Protein AF-A0A6B3FS71-F1 (afdb_monomer_lite)

Secondary structure (DSSP, 8-state):
-TGGGSPTT-HHHH---TT-HHHHHHHHHHHHH-HHHHHHHHHHHHHHHHHH--HHHHHHHHHHHHHHHHHHT----------

Foldseek 3Di:
DQVVLADPPCCVLRDDDPPDVVRVVVSVVVLVVDPVNVVVRVVRSVVSCVVPPDPVVVVVVVVVVVVVVVVVVPPPPPPPPDD

pLDDT: mean 88.31, std 11.68, range [50.41, 98.0]

Structure (mmCIF, N/CA/C/O backbone):
data_AF-A0A6B3FS71-F1
#
_entry.id   AF-A0A6B3FS71-F1
#
loop_
_atom_site.group_PDB
_atom_site.id
_atom_site.type_symbol
_atom_site.label_atom_id
_atom_site.label_alt_id
_atom_site.label_comp_id
_atom_site.label_asym_id
_atom_site.label_entity_id
_atom_site.label_seq_id
_atom_site.pdbx_PDB_ins_code
_atom_site.Cartn_x
_atom_site.Cartn_y
_atom_site.Cartn_z
_atom_site.occupancy
_atom_site.B_iso_or_equiv
_atom_site.auth_seq_id
_atom_site.auth_comp_id
_atom_site.auth_asym_id
_atom_site.auth_atom_id
_atom_site.pdbx_PDB_model_num
ATOM 1 N N . GLY A 1 1 ? 1.023 -7.194 5.574 1.00 83.50 1 GLY A N 1
ATOM 2 C CA . GLY A 1 1 ? 2.130 -6.689 4.741 1.00 83.50 1 GLY A CA 1
ATOM 3 C C . GLY A 1 1 ? 1.609 -5.741 3.672 1.00 83.50 1 GLY A C 1
ATOM 4 O O . GLY A 1 1 ? 0.512 -5.215 3.817 1.00 83.50 1 GLY A O 1
ATOM 5 N N . ALA A 1 2 ? 2.399 -5.468 2.628 1.00 87.19 2 ALA A N 1
ATOM 6 C CA . ALA A 1 2 ? 2.004 -4.543 1.559 1.00 87.19 2 ALA A CA 1
ATOM 7 C C . ALA A 1 2 ? 0.800 -5.055 0.748 1.00 87.19 2 ALA A C 1
ATOM 9 O O . ALA A 1 2 ? -0.082 -4.273 0.409 1.00 87.19 2 ALA A O 1
ATOM 10 N N . ARG A 1 3 ? 0.730 -6.369 0.496 1.00 90.75 3 ARG A N 1
ATOM 11 C CA . ARG A 1 3 ? -0.337 -7.009 -0.288 1.00 90.75 3 ARG A CA 1
ATOM 12 C C . ARG A 1 3 ? -1.723 -6.812 0.328 1.00 90.75 3 ARG A C 1
ATOM 14 O O . ARG A 1 3 ? -2.680 -6.541 -0.381 1.00 90.75 3 ARG A O 1
ATOM 21 N N . GLU A 1 4 ? -1.822 -6.928 1.644 1.00 90.25 4 GLU A N 1
ATOM 22 C CA . GLU A 1 4 ? -3.075 -6.848 2.400 1.00 90.25 4 GLU A CA 1
ATOM 23 C C . GLU A 1 4 ? -3.640 -5.423 2.458 1.00 90.25 4 GLU A C 1
ATOM 25 O O . GLU A 1 4 ? -4.821 -5.240 2.739 1.00 90.25 4 GLU A O 1
ATOM 30 N N . SER A 1 5 ? -2.809 -4.422 2.164 1.00 89.00 5 SER A N 1
ATOM 31 C CA . SER A 1 5 ? -3.212 -3.016 2.069 1.00 89.00 5 SER A CA 1
ATOM 32 C C . SER A 1 5 ? -3.680 -2.616 0.665 1.00 89.00 5 SER A C 1
ATOM 34 O O . SER A 1 5 ? -4.125 -1.481 0.475 1.00 89.00 5 SER A O 1
ATOM 36 N N . LEU A 1 6 ? -3.544 -3.498 -0.334 1.00 91.69 6 LEU A N 1
ATOM 37 C CA . LEU A 1 6 ? -3.901 -3.194 -1.717 1.00 91.69 6 LEU A CA 1
ATOM 38 C C . LEU A 1 6 ? -5.381 -3.485 -2.004 1.00 91.69 6 LEU A C 1
ATOM 40 O O . LEU A 1 6 ? -5.940 -4.465 -1.506 1.00 91.69 6 LEU A O 1
ATOM 44 N N . PRO A 1 7 ? -6.022 -2.692 -2.885 1.00 90.19 7 PRO A N 1
ATOM 45 C CA . PRO A 1 7 ? -7.301 -3.089 -3.444 1.00 90.19 7 PRO A CA 1
ATOM 46 C C . PRO A 1 7 ? -7.133 -4.380 -4.268 1.00 90.19 7 PRO A C 1
ATOM 48 O O . PRO A 1 7 ? -6.153 -4.490 -5.008 1.00 90.19 7 PRO A O 1
ATOM 51 N N . PRO A 1 8 ? -8.110 -5.305 -4.248 1.00 88.19 8 PRO A N 1
ATOM 52 C CA . PRO A 1 8 ? -8.033 -6.548 -5.016 1.00 88.19 8 PRO A CA 1
ATOM 53 C C . PRO A 1 8 ? -7.716 -6.323 -6.503 1.00 88.19 8 PRO A C 1
ATOM 55 O O . PRO A 1 8 ? -8.304 -5.434 -7.140 1.00 88.19 8 PRO A O 1
ATOM 58 N N . GLY A 1 9 ? -6.806 -7.135 -7.050 1.00 87.69 9 GLY A N 1
ATOM 59 C CA . GLY A 1 9 ? -6.427 -7.122 -8.465 1.00 87.69 9 GLY A CA 1
ATOM 60 C C . GLY A 1 9 ? -5.477 -5.987 -8.853 1.00 87.69 9 GLY A C 1
ATOM 61 O O . GLY A 1 9 ? -5.559 -5.499 -9.976 1.00 87.69 9 GLY A O 1
ATOM 62 N N . HIS A 1 10 ? -4.642 -5.515 -7.923 1.00 87.62 10 HIS A N 1
ATOM 63 C CA . HIS A 1 10 ? -3.579 -4.529 -8.198 1.00 87.62 10 HIS A CA 1
ATOM 64 C C . HIS A 1 10 ? -2.185 -5.065 -7.907 1.00 87.62 10 HIS A C 1
ATOM 66 O O . HIS A 1 10 ? -1.210 -4.340 -8.089 1.00 87.62 10 HIS A O 1
ATOM 72 N N . GLU A 1 11 ? -2.073 -6.305 -7.442 1.00 89.94 11 GLU A N 1
ATOM 73 C CA . GLU A 1 11 ? -0.797 -6.913 -7.090 1.00 89.94 11 GLU A CA 1
ATOM 74 C C . GLU A 1 11 ? 0.213 -6.813 -8.237 1.00 89.94 11 GLU A C 1
ATOM 76 O O . GLU A 1 11 ? 1.335 -6.376 -8.008 1.00 89.94 11 GLU A O 1
ATOM 81 N N . ASP A 1 12 ? -0.225 -7.065 -9.470 1.00 86.56 12 ASP A N 1
ATOM 82 C CA . ASP A 1 12 ? 0.632 -7.045 -10.662 1.00 86.56 12 ASP A CA 1
ATOM 83 C C . ASP A 1 12 ? 1.173 -5.647 -11.013 1.00 86.56 12 ASP A C 1
ATOM 85 O O . ASP A 1 12 ? 2.177 -5.519 -11.708 1.00 86.56 12 ASP A O 1
ATOM 89 N N . HIS A 1 13 ? 0.522 -4.585 -10.529 1.00 86.00 13 HIS A N 1
ATOM 90 C CA . HIS A 1 13 ? 0.911 -3.195 -10.789 1.00 86.00 13 HIS A CA 1
ATOM 91 C C . HIS A 1 13 ? 1.549 -2.505 -9.581 1.00 86.00 13 HIS A C 1
ATOM 93 O O . HIS A 1 13 ? 2.038 -1.382 -9.701 1.00 86.00 13 HIS A O 1
ATOM 99 N N . CYS A 1 14 ? 1.479 -3.113 -8.396 1.00 90.12 14 CYS A N 1
ATOM 100 C CA . CYS A 1 14 ? 1.830 -2.456 -7.136 1.00 90.12 14 CYS A CA 1
ATOM 101 C C . CYS A 1 14 ? 2.735 -3.297 -6.230 1.00 90.12 14 CYS A C 1
ATOM 103 O O . CYS A 1 14 ? 3.130 -2.809 -5.171 1.00 90.12 14 CYS A O 1
ATOM 105 N N . LEU A 1 15 ? 3.068 -4.531 -6.615 1.00 94.81 15 LEU A N 1
ATOM 106 C CA . LEU A 1 15 ? 4.034 -5.368 -5.914 1.00 94.81 15 LEU A CA 1
ATOM 107 C C . LEU A 1 15 ? 5.223 -5.681 -6.814 1.00 94.81 15 LEU A C 1
ATOM 109 O O . LEU A 1 15 ? 5.086 -5.957 -8.001 1.00 94.81 15 LEU A O 1
ATOM 113 N N . VAL A 1 16 ? 6.397 -5.677 -6.197 1.00 96.44 16 VAL A N 1
ATOM 114 C CA . VAL A 1 16 ? 7.653 -6.128 -6.790 1.00 96.44 16 VAL A CA 1
ATOM 115 C C . VAL A 1 16 ? 8.298 -7.139 -5.844 1.00 96.44 16 VAL A C 1
ATOM 117 O O . VAL A 1 16 ? 7.979 -7.129 -4.646 1.00 96.44 16 VAL A O 1
ATOM 120 N N . PRO A 1 17 ? 9.182 -8.020 -6.340 1.00 95.31 17 PRO A N 1
ATOM 121 C CA . PRO A 1 17 ? 9.980 -8.868 -5.470 1.00 95.31 17 PRO A CA 1
ATOM 122 C C . PRO A 1 17 ? 10.751 -8.030 -4.436 1.00 95.31 17 PRO A C 1
ATOM 124 O O . PRO A 1 17 ? 11.202 -6.922 -4.748 1.00 95.31 17 PRO A O 1
ATOM 127 N N . PRO A 1 18 ? 10.896 -8.522 -3.194 1.00 95.44 18 PRO A N 1
ATOM 128 C CA . PRO A 1 18 ? 11.719 -7.846 -2.202 1.00 95.44 18 PRO A CA 1
ATOM 129 C C . PRO A 1 18 ? 13.176 -7.795 -2.670 1.00 95.44 18 PRO A C 1
ATOM 131 O O . PRO A 1 18 ? 13.648 -8.711 -3.336 1.00 95.44 18 PRO A O 1
ATOM 134 N N . GLU A 1 19 ? 13.876 -6.722 -2.299 1.00 96.12 19 GLU A N 1
ATOM 135 C CA . GLU A 1 19 ? 15.307 -6.524 -2.588 1.00 96.12 19 GLU A CA 1
ATOM 136 C C . GLU A 1 19 ? 15.672 -6.501 -4.086 1.00 96.12 19 GLU A C 1
ATOM 138 O O . GLU A 1 19 ? 16.843 -6.614 -4.440 1.00 96.12 19 GLU A O 1
ATOM 143 N N . ASP A 1 20 ? 14.692 -6.268 -4.966 1.00 98.00 20 ASP A N 1
ATOM 144 C CA . ASP A 1 20 ? 14.905 -6.102 -6.405 1.00 98.00 20 ASP A CA 1
ATOM 145 C C . ASP A 1 20 ? 14.695 -4.634 -6.842 1.00 98.00 20 ASP A C 1
ATOM 147 O O . ASP A 1 20 ? 13.582 -4.221 -7.198 1.00 98.00 20 ASP A O 1
ATOM 151 N N . PRO A 1 21 ? 15.754 -3.799 -6.820 1.00 97.56 21 PRO A N 1
ATOM 152 C CA . PRO A 1 21 ? 15.654 -2.402 -7.233 1.00 97.56 21 PRO A CA 1
ATOM 153 C C . PRO A 1 21 ? 15.396 -2.239 -8.737 1.00 97.56 21 PRO A C 1
ATOM 155 O O . PRO A 1 21 ? 14.828 -1.223 -9.144 1.00 97.56 21 PRO A O 1
ATOM 158 N N . ALA A 1 22 ? 15.783 -3.212 -9.569 1.00 97.88 22 ALA A N 1
ATOM 159 C CA . ALA A 1 22 ? 15.559 -3.153 -11.010 1.00 97.88 22 ALA A CA 1
ATOM 160 C C . ALA A 1 22 ? 14.076 -3.370 -11.340 1.00 97.88 22 ALA A C 1
ATOM 162 O O . ALA A 1 22 ? 13.503 -2.602 -12.118 1.00 97.88 22 ALA A O 1
ATOM 163 N N . ALA A 1 23 ? 13.431 -4.344 -10.689 1.00 96.69 23 ALA A N 1
ATOM 164 C CA . ALA A 1 23 ? 11.988 -4.550 -10.793 1.00 96.69 23 ALA A CA 1
ATOM 165 C C . ALA A 1 23 ? 11.201 -3.327 -10.300 1.00 96.69 23 ALA A C 1
ATOM 167 O O . ALA A 1 23 ? 10.243 -2.909 -10.953 1.00 96.69 23 ALA A O 1
ATOM 168 N N . LEU A 1 24 ? 11.634 -2.701 -9.197 1.00 96.94 24 LEU A N 1
ATOM 169 C CA . LEU A 1 24 ? 11.024 -1.462 -8.707 1.00 96.94 24 LEU A CA 1
ATOM 170 C C . LEU A 1 24 ? 11.135 -0.322 -9.726 1.00 96.94 24 LEU A C 1
ATOM 172 O O . LEU A 1 24 ? 10.136 0.340 -10.011 1.00 96.94 24 LEU A O 1
ATOM 176 N N . ALA A 1 25 ? 12.325 -0.100 -10.289 1.00 97.50 25 ALA A N 1
ATOM 177 C CA . ALA A 1 25 ? 12.535 0.934 -11.297 1.00 97.50 25 ALA A CA 1
ATOM 178 C C . ALA A 1 25 ? 11.653 0.700 -12.532 1.00 97.50 25 ALA A C 1
ATOM 180 O O . ALA A 1 25 ? 10.970 1.623 -12.970 1.00 97.50 25 ALA A O 1
ATOM 181 N N . ALA A 1 26 ? 11.596 -0.533 -13.041 1.00 96.25 26 ALA A N 1
ATOM 182 C CA . ALA A 1 26 ? 10.765 -0.885 -14.190 1.00 96.25 26 ALA A CA 1
ATOM 183 C C . ALA A 1 26 ? 9.267 -0.655 -13.923 1.00 96.25 26 ALA A C 1
ATOM 185 O O . ALA A 1 26 ? 8.583 -0.051 -14.752 1.00 96.25 26 ALA A O 1
ATOM 186 N N . ALA A 1 27 ? 8.766 -1.074 -12.756 1.00 95.12 27 ALA A N 1
ATOM 187 C CA . ALA A 1 27 ? 7.371 -0.871 -12.365 1.00 95.12 27 ALA A CA 1
ATOM 188 C C . ALA A 1 27 ? 7.020 0.620 -12.239 1.00 95.12 27 ALA A C 1
ATOM 190 O O . ALA A 1 27 ? 5.991 1.065 -12.750 1.00 95.12 27 ALA A O 1
ATOM 191 N N . LEU A 1 28 ? 7.897 1.413 -11.610 1.00 95.12 28 LEU A N 1
ATOM 192 C CA . LEU A 1 28 ? 7.720 2.862 -11.507 1.00 95.12 28 LEU A CA 1
ATOM 193 C C . LEU A 1 28 ? 7.751 3.532 -12.879 1.00 95.12 28 LEU A C 1
ATOM 195 O O . LEU A 1 28 ? 6.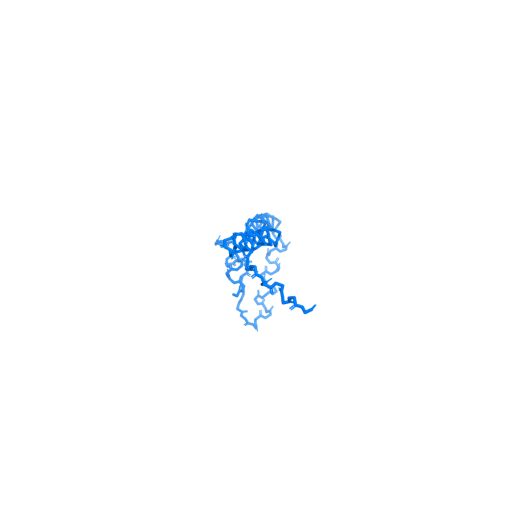893 4.365 -13.154 1.00 95.12 28 LEU A O 1
ATOM 199 N N . THR A 1 29 ? 8.696 3.170 -13.750 1.00 96.56 29 THR A N 1
ATOM 200 C CA . THR A 1 29 ? 8.754 3.704 -15.113 1.00 96.56 29 THR A CA 1
ATOM 201 C C . THR A 1 29 ? 7.462 3.402 -15.861 1.00 96.56 29 THR A C 1
ATOM 203 O O . THR A 1 29 ? 6.854 4.343 -16.355 1.00 96.56 29 THR A O 1
ATOM 206 N N . ALA A 1 30 ? 7.000 2.148 -15.874 1.00 93.50 30 ALA A N 1
ATOM 207 C CA . ALA A 1 30 ? 5.756 1.763 -16.543 1.00 93.50 30 ALA A CA 1
ATOM 208 C C . ALA A 1 30 ? 4.539 2.553 -16.026 1.00 93.50 30 ALA A C 1
ATOM 210 O O . ALA A 1 30 ? 3.732 3.041 -16.814 1.00 93.50 30 ALA A O 1
ATOM 211 N N . LEU A 1 31 ? 4.427 2.736 -14.707 1.00 94.44 31 LEU A N 1
ATOM 212 C CA . LEU A 1 31 ? 3.331 3.499 -14.105 1.00 94.44 31 LEU A CA 1
ATOM 213 C C . LEU A 1 31 ? 3.421 5.006 -14.398 1.00 94.44 31 LEU A C 1
ATOM 215 O O . LEU A 1 31 ? 2.406 5.678 -14.565 1.00 94.44 31 LEU A O 1
ATOM 219 N N . LEU A 1 32 ? 4.624 5.580 -14.413 1.00 94.69 32 LEU A N 1
ATOM 220 C CA . LEU A 1 3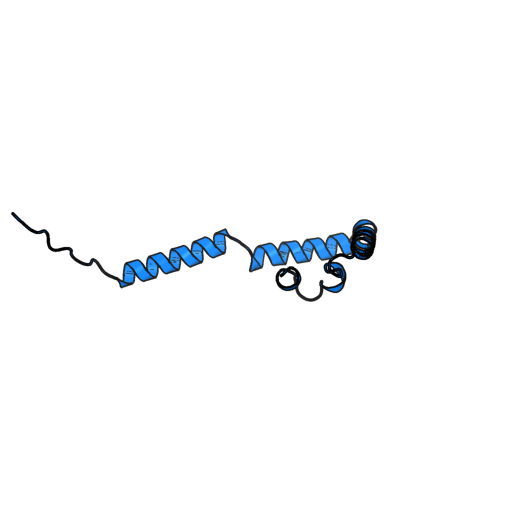2 ? 4.813 7.018 -14.613 1.00 94.69 32 LEU A CA 1
ATOM 221 C C . LEU A 1 32 ? 4.690 7.423 -16.086 1.00 94.69 32 LEU A C 1
ATOM 223 O O . LEU A 1 32 ? 4.257 8.546 -16.360 1.00 94.69 32 LEU A O 1
ATOM 227 N N . THR A 1 33 ? 5.019 6.532 -17.023 1.00 97.56 33 THR A N 1
ATOM 228 C CA . THR A 1 33 ? 4.908 6.797 -18.465 1.00 97.56 33 THR A CA 1
ATOM 229 C C . THR A 1 33 ? 3.510 6.546 -19.029 1.00 97.56 33 THR A C 1
ATOM 231 O O . THR A 1 33 ? 3.190 7.116 -20.068 1.00 97.56 33 THR A O 1
ATOM 234 N N . ASP A 1 34 ? 2.659 5.779 -18.342 1.00 96.88 34 ASP A N 1
ATOM 235 C CA . ASP A 1 34 ? 1.260 5.550 -18.723 1.00 96.88 34 ASP A CA 1
ATOM 236 C C . ASP A 1 34 ? 0.295 6.385 -17.843 1.00 96.88 34 ASP A C 1
ATOM 238 O O . ASP A 1 34 ? 0.058 6.058 -16.673 1.00 96.88 34 ASP A O 1
ATOM 242 N N . PRO A 1 35 ? -0.260 7.503 -18.357 1.00 96.38 35 PRO A N 1
ATOM 243 C CA . PRO A 1 35 ? -1.156 8.363 -17.587 1.00 96.38 35 PRO A CA 1
ATOM 244 C C . PRO A 1 35 ? -2.499 7.714 -17.238 1.00 96.38 35 PRO A C 1
ATOM 246 O O . PRO A 1 35 ? -3.019 7.981 -16.149 1.00 96.38 35 PRO A O 1
ATOM 249 N N . ASP A 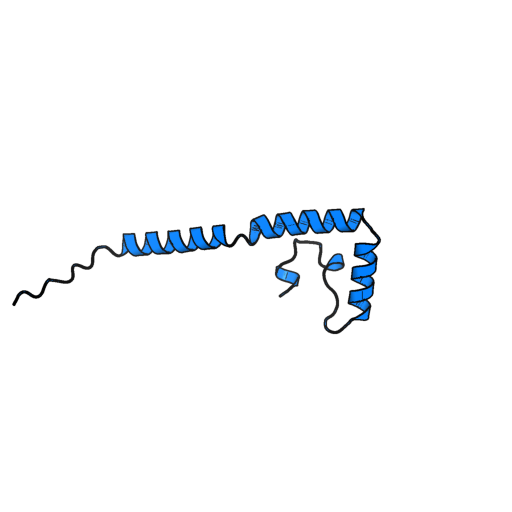1 36 ? -3.033 6.857 -18.105 1.00 95.75 36 ASP A N 1
ATOM 250 C CA . ASP A 1 36 ? -4.340 6.226 -17.913 1.00 95.75 36 ASP A CA 1
ATOM 251 C C . ASP A 1 36 ? -4.249 5.136 -16.843 1.00 95.75 36 ASP A C 1
ATOM 253 O O . ASP A 1 36 ? -5.073 5.075 -15.918 1.00 95.75 36 ASP A O 1
ATOM 257 N N . LEU A 1 37 ? -3.188 4.324 -16.900 1.00 92.19 37 LEU A N 1
ATOM 258 C CA . LEU A 1 37 ? -2.868 3.352 -15.858 1.00 92.19 37 LEU A CA 1
ATOM 259 C C . LEU A 1 37 ? -2.669 4.048 -14.509 1.00 92.19 37 LEU A C 1
ATOM 261 O O . LEU A 1 37 ? -3.273 3.648 -13.506 1.00 92.19 37 LEU A O 1
ATOM 265 N N . ARG A 1 38 ? -1.869 5.122 -14.481 1.00 94.56 38 ARG A N 1
ATOM 266 C CA . ARG A 1 38 ? -1.613 5.896 -13.260 1.00 94.56 38 ARG A CA 1
ATOM 267 C C . ARG A 1 38 ? -2.898 6.420 -12.642 1.00 94.56 38 ARG A C 1
ATOM 269 O O . ARG A 1 38 ? -3.080 6.314 -11.425 1.00 94.56 38 ARG A O 1
ATOM 276 N N . GLU A 1 39 ? -3.789 6.983 -13.449 1.00 95.19 39 GLU A N 1
ATOM 277 C CA . GLU A 1 39 ? -5.057 7.513 -12.961 1.00 95.19 39 GLU A CA 1
ATOM 278 C C . GLU A 1 39 ? -5.974 6.401 -12.429 1.00 95.19 39 GLU A C 1
ATOM 280 O O . GLU A 1 39 ? -6.534 6.530 -11.334 1.00 95.19 39 GLU A O 1
ATOM 285 N N . SER A 1 40 ? -6.094 5.293 -13.160 1.00 92.50 40 SER A N 1
ATOM 286 C CA . SER A 1 40 ? -6.891 4.129 -12.761 1.00 92.50 40 SER A CA 1
ATOM 287 C C . SER A 1 40 ? -6.453 3.567 -11.403 1.00 92.50 40 SER A C 1
ATOM 289 O O . SER A 1 40 ? -7.274 3.460 -10.478 1.00 92.50 40 SER A O 1
ATOM 291 N N . VAL A 1 41 ? -5.153 3.286 -11.253 1.00 92.50 41 VAL A N 1
ATOM 292 C CA . VAL A 1 41 ? -4.555 2.754 -10.017 1.00 92.50 41 VAL A CA 1
ATOM 293 C C . VAL A 1 41 ? -4.752 3.740 -8.866 1.00 92.50 41 VAL A C 1
ATOM 295 O O . VAL A 1 41 ? -5.261 3.365 -7.807 1.00 92.50 41 VAL A O 1
ATOM 298 N N . SER A 1 42 ? -4.454 5.025 -9.085 1.00 92.62 42 SER A N 1
ATOM 299 C CA . SER A 1 42 ? -4.574 6.067 -8.055 1.00 92.62 42 SER A CA 1
ATOM 300 C C . SER A 1 42 ? -6.010 6.225 -7.555 1.00 92.62 42 SER A C 1
ATOM 302 O O . SER A 1 42 ? -6.260 6.257 -6.348 1.00 92.62 42 SER A O 1
ATOM 304 N N . ARG A 1 43 ? -6.989 6.281 -8.468 1.00 94.44 43 ARG A N 1
ATOM 305 C CA . ARG A 1 43 ? -8.411 6.413 -8.115 1.00 94.44 43 ARG A CA 1
ATOM 306 C C . ARG A 1 43 ? -8.900 5.218 -7.293 1.00 94.44 43 ARG A C 1
ATOM 308 O O . ARG A 1 43 ? -9.665 5.407 -6.344 1.00 94.44 43 ARG A O 1
ATOM 315 N N . ARG A 1 44 ? -8.489 3.994 -7.640 1.00 92.50 44 ARG A N 1
ATOM 316 C CA . ARG A 1 44 ? -8.871 2.769 -6.911 1.00 92.50 44 ARG A CA 1
ATOM 317 C C . ARG A 1 44 ? -8.205 2.702 -5.539 1.00 92.50 44 ARG A C 1
ATOM 319 O O . ARG A 1 44 ? -8.912 2.468 -4.557 1.00 92.50 44 ARG A O 1
ATOM 326 N N . ALA A 1 45 ? -6.908 2.993 -5.457 1.00 91.56 45 ALA A N 1
ATOM 327 C CA . ALA A 1 45 ? -6.173 3.063 -4.197 1.00 91.56 45 ALA A CA 1
ATOM 328 C C . ALA A 1 45 ? -6.798 4.088 -3.234 1.00 91.56 45 ALA A C 1
ATOM 330 O O . ALA A 1 45 ? -7.139 3.745 -2.105 1.00 91.56 45 ALA A O 1
ATOM 331 N N . LEU A 1 46 ? -7.074 5.312 -3.702 1.00 92.94 46 LEU A N 1
ATOM 332 C CA . LEU A 1 46 ? -7.700 6.360 -2.884 1.00 92.94 46 LEU A CA 1
ATOM 333 C C . LEU A 1 46 ? -9.071 5.953 -2.335 1.00 92.94 46 LEU A C 1
ATOM 335 O O . LEU A 1 46 ? -9.379 6.229 -1.173 1.00 92.94 46 LEU A O 1
ATOM 339 N N . ARG A 1 47 ? -9.910 5.309 -3.156 1.00 92.69 47 ARG A N 1
ATOM 340 C CA . ARG A 1 47 ? -11.212 4.803 -2.698 1.00 92.69 47 ARG A CA 1
ATOM 341 C C . ARG A 1 47 ? -11.050 3.719 -1.637 1.00 92.69 47 ARG A C 1
ATOM 343 O O . ARG A 1 47 ? -11.746 3.773 -0.626 1.00 92.69 47 ARG A O 1
ATOM 350 N N . HIS A 1 48 ? -10.135 2.775 -1.847 1.00 92.50 48 HIS A N 1
ATOM 351 C CA . HIS A 1 48 ? -9.882 1.688 -0.905 1.00 92.50 48 HIS A CA 1
ATOM 352 C C . HIS A 1 48 ? -9.400 2.215 0.451 1.00 92.50 48 HIS A C 1
ATOM 354 O O . HIS A 1 48 ? -10.009 1.905 1.475 1.00 92.50 48 HIS A O 1
ATOM 360 N N . THR A 1 49 ? -8.401 3.103 0.458 1.00 90.69 49 THR A N 1
ATOM 361 C CA . THR A 1 49 ? -7.863 3.700 1.689 1.00 90.69 49 THR A CA 1
ATOM 362 C C . THR A 1 49 ? -8.932 4.442 2.482 1.00 90.69 49 THR A C 1
ATOM 364 O O . THR A 1 49 ? -9.056 4.251 3.688 1.00 90.69 49 THR A O 1
ATOM 367 N N . ARG A 1 50 ? -9.765 5.245 1.812 1.00 89.75 50 ARG A N 1
ATOM 368 C CA . ARG A 1 50 ? -10.846 5.989 2.480 1.00 89.75 50 ARG A CA 1
ATOM 369 C C . ARG A 1 50 ? -11.938 5.082 3.050 1.00 89.75 50 ARG A C 1
ATOM 371 O O . ARG A 1 50 ? -12.529 5.427 4.067 1.00 89.75 50 ARG A O 1
ATOM 378 N N . ALA A 1 51 ? -12.221 3.951 2.409 1.00 88.00 51 ALA A N 1
ATOM 379 C CA . ALA A 1 51 ? -13.262 3.030 2.857 1.00 88.00 51 ALA A CA 1
ATOM 380 C C . ALA A 1 51 ? -12.797 2.119 4.006 1.00 88.00 51 ALA A C 1
ATOM 382 O O . ALA A 1 51 ? -13.542 1.909 4.970 1.00 88.00 51 ALA A O 1
ATOM 383 N N . ALA A 1 52 ? -11.581 1.576 3.899 1.00 85.62 52 ALA A N 1
ATOM 384 C CA . ALA A 1 52 ? -11.070 0.537 4.791 1.00 85.62 52 ALA A CA 1
ATOM 385 C C . ALA A 1 52 ? -10.168 1.071 5.917 1.00 85.62 52 ALA A C 1
ATOM 387 O O . ALA A 1 52 ? -10.126 0.471 6.986 1.00 85.62 52 ALA A O 1
ATOM 388 N N . PHE A 1 53 ? -9.500 2.213 5.719 1.00 82.62 53 PHE A N 1
ATOM 389 C CA . PHE A 1 53 ? -8.421 2.685 6.595 1.00 82.62 53 PHE A CA 1
ATOM 390 C C . PHE A 1 53 ? -8.648 4.111 7.143 1.00 82.62 53 PHE A C 1
ATOM 392 O O . PHE A 1 53 ? -7.704 4.878 7.326 1.00 82.62 53 PHE A O 1
ATOM 399 N N . ASP A 1 54 ? -9.898 4.493 7.438 1.00 87.38 54 ASP A N 1
ATOM 400 C CA . ASP A 1 54 ? -10.202 5.780 8.090 1.00 87.38 54 ASP A CA 1
ATOM 401 C C . ASP A 1 54 ? -10.013 5.698 9.619 1.00 87.38 54 ASP A C 1
ATOM 403 O O . ASP A 1 54 ? -10.847 5.151 10.344 1.00 87.38 54 ASP A O 1
ATOM 407 N N . VAL A 1 55 ? -8.945 6.321 10.129 1.00 88.25 55 VAL A N 1
ATOM 408 C CA . VAL A 1 55 ? -8.632 6.374 11.570 1.00 88.25 55 VAL A CA 1
ATOM 409 C C . VAL A 1 55 ? -9.757 6.980 12.412 1.00 88.25 55 VAL A C 1
ATOM 411 O O . VAL A 1 55 ? -9.983 6.550 13.541 1.00 88.25 55 VAL A O 1
ATOM 414 N N . ARG A 1 56 ? -10.520 7.940 11.875 1.00 89.81 56 ARG A N 1
ATOM 415 C CA . ARG A 1 56 ? -11.642 8.565 12.594 1.00 89.81 56 ARG A CA 1
ATOM 416 C C . ARG A 1 56 ? -12.797 7.590 12.736 1.00 89.81 56 ARG A C 1
ATOM 418 O O . ARG A 1 56 ? -13.514 7.635 13.734 1.00 89.81 56 ARG A O 1
ATOM 425 N N . ARG A 1 57 ? -13.000 6.719 11.743 1.00 88.94 57 ARG A N 1
ATOM 426 C CA . ARG A 1 57 ? -13.978 5.628 11.828 1.00 88.94 57 ARG A CA 1
ATOM 427 C C . ARG A 1 57 ? -13.572 4.640 12.915 1.00 88.94 57 ARG A C 1
ATOM 429 O O . ARG A 1 57 ? -14.406 4.327 13.761 1.00 88.94 57 ARG A O 1
ATOM 436 N N . THR A 1 58 ? -12.309 4.222 12.933 1.00 90.69 58 THR A N 1
ATOM 437 C CA . THR A 1 58 ? -11.777 3.328 13.971 1.00 90.69 58 THR A CA 1
ATOM 438 C C . THR A 1 58 ? -11.897 3.949 15.361 1.00 90.69 58 THR A C 1
ATOM 440 O O . THR A 1 58 ? -12.444 3.321 16.261 1.00 90.69 58 THR A O 1
ATOM 443 N N . ALA A 1 59 ? -11.483 5.208 15.530 1.00 94.38 59 ALA A N 1
ATOM 444 C CA . ALA A 1 59 ? -11.567 5.915 16.806 1.00 94.38 59 ALA A CA 1
ATOM 445 C C . ALA A 1 59 ? -13.009 6.009 17.326 1.00 94.38 59 ALA A C 1
ATOM 447 O O . ALA A 1 59 ? -13.252 5.745 18.500 1.00 94.38 59 ALA A O 1
ATOM 448 N N . ARG A 1 60 ? -13.981 6.322 16.455 1.00 95.31 60 ARG A N 1
ATOM 449 C CA . ARG A 1 60 ? -15.406 6.347 16.824 1.00 95.31 60 ARG A CA 1
ATOM 450 C C . ARG A 1 60 ? -15.924 4.977 17.251 1.00 95.31 60 ARG A C 1
ATOM 452 O O . ARG A 1 60 ? -16.648 4.901 18.235 1.00 95.31 60 ARG A O 1
ATOM 459 N N . A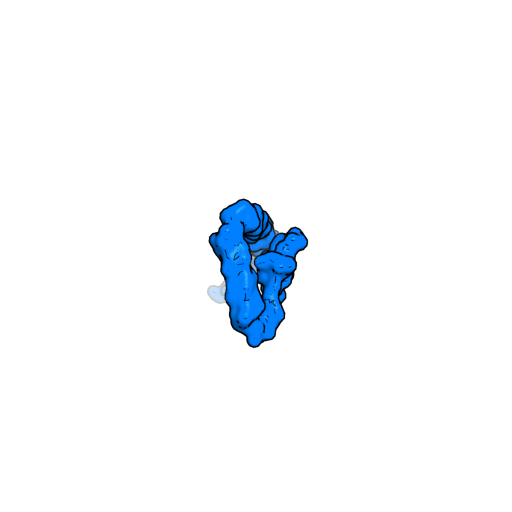LA A 1 61 ? -15.556 3.916 16.536 1.00 94.25 61 ALA A N 1
ATOM 460 C CA . ALA A 1 61 ? -15.975 2.559 16.881 1.00 94.25 61 ALA A CA 1
ATOM 461 C C . ALA A 1 61 ? -15.419 2.126 18.248 1.00 94.25 61 ALA A C 1
ATOM 463 O O . ALA A 1 61 ? -16.166 1.641 19.092 1.00 94.25 61 ALA A O 1
ATOM 464 N N . VAL A 1 62 ? -14.129 2.372 18.496 1.00 96.56 62 VAL A N 1
ATOM 465 C CA . VAL A 1 62 ? -13.477 2.048 19.774 1.00 96.56 62 VAL A CA 1
ATOM 466 C C . VAL A 1 62 ? -14.042 2.889 20.922 1.00 96.56 62 VAL A C 1
ATOM 468 O O . VAL A 1 62 ? -14.320 2.357 21.992 1.00 96.56 62 VAL A O 1
ATOM 471 N N . ALA A 1 63 ? -14.263 4.190 20.711 1.00 96.38 63 ALA A N 1
ATOM 472 C CA . ALA A 1 63 ? -14.887 5.049 21.715 1.00 96.38 63 ALA A CA 1
ATOM 473 C C . ALA A 1 63 ? -16.316 4.596 22.053 1.00 96.38 63 ALA A C 1
ATOM 475 O O . ALA A 1 63 ? -16.680 4.578 23.226 1.00 96.38 63 ALA A O 1
ATOM 476 N N . GLY A 1 64 ? -17.101 4.191 21.047 1.00 96.56 64 GLY A N 1
ATOM 477 C CA . GLY A 1 64 ? -18.433 3.618 21.247 1.00 96.56 64 GLY A CA 1
ATOM 478 C C . GLY A 1 64 ? -18.397 2.349 22.098 1.00 96.56 64 GLY A C 1
ATOM 479 O O . GLY A 1 64 ? -19.167 2.238 23.046 1.00 96.56 64 GLY A O 1
ATOM 480 N N . LEU A 1 65 ? -17.440 1.452 21.841 1.00 96.56 65 LEU A N 1
ATOM 481 C CA . LEU A 1 65 ? -17.239 0.252 22.658 1.00 96.56 65 LEU A CA 1
ATOM 482 C C . LEU A 1 65 ? -16.901 0.600 24.115 1.00 96.56 65 LEU A C 1
ATOM 484 O O . LEU A 1 65 ? -17.462 0.016 25.038 1.00 96.56 65 LEU A O 1
ATOM 488 N N . TYR A 1 66 ? -16.017 1.574 24.350 1.00 95.94 66 TYR A N 1
ATOM 489 C CA . TYR A 1 66 ? -15.724 2.015 25.716 1.00 95.94 66 TYR A CA 1
ATOM 490 C C . TYR A 1 66 ? -16.949 2.610 26.413 1.00 95.94 66 TYR A C 1
ATOM 492 O O . TYR A 1 66 ? -17.161 2.336 27.592 1.00 95.94 66 TYR A O 1
ATOM 500 N N . GLN A 1 67 ? -17.764 3.394 25.704 1.00 94.12 67 GLN A N 1
ATOM 501 C CA . GLN A 1 67 ? -19.008 3.935 26.256 1.00 94.12 67 GLN A CA 1
ATOM 502 C C . GLN A 1 67 ? -19.982 2.816 26.634 1.00 94.12 67 GLN A C 1
ATOM 504 O O . GLN A 1 67 ? -20.492 2.825 27.750 1.00 94.12 67 GLN A O 1
ATOM 509 N N . GLU A 1 68 ? -20.174 1.827 25.760 1.00 94.75 68 GLU A N 1
ATOM 510 C CA . GLU A 1 68 ? -21.022 0.658 26.019 1.00 94.75 68 GLU A CA 1
ATOM 511 C C . GLU A 1 68 ? -20.574 -0.102 27.277 1.00 94.75 68 GLU A C 1
ATOM 513 O O . GLU A 1 68 ? -21.371 -0.325 28.191 1.00 94.75 68 GLU A O 1
ATOM 518 N N . LEU A 1 69 ? -19.279 -0.411 27.384 1.00 94.56 69 LEU A N 1
ATOM 519 C CA . LEU A 1 69 ? -18.719 -1.135 28.529 1.00 94.56 69 LEU A CA 1
ATOM 520 C C . LEU A 1 69 ? -18.836 -0.350 29.845 1.00 94.56 69 LEU A C 1
ATOM 522 O O . LEU A 1 69 ? -19.156 -0.927 30.889 1.00 94.56 69 LEU A O 1
ATOM 526 N N . VAL A 1 70 ? -18.601 0.966 29.814 1.00 93.00 70 VAL A N 1
ATOM 527 C CA . VAL A 1 70 ? -18.761 1.834 30.993 1.00 93.00 70 VAL A CA 1
ATOM 528 C C . VAL A 1 70 ? -20.228 1.910 31.414 1.00 93.00 70 VAL A C 1
ATOM 530 O O . VAL A 1 70 ? -20.524 1.802 32.603 1.00 93.00 70 VAL A O 1
ATOM 533 N N . SER A 1 71 ? -21.156 2.042 30.462 1.00 87.25 71 SER A N 1
ATOM 534 C CA . SER A 1 71 ? -22.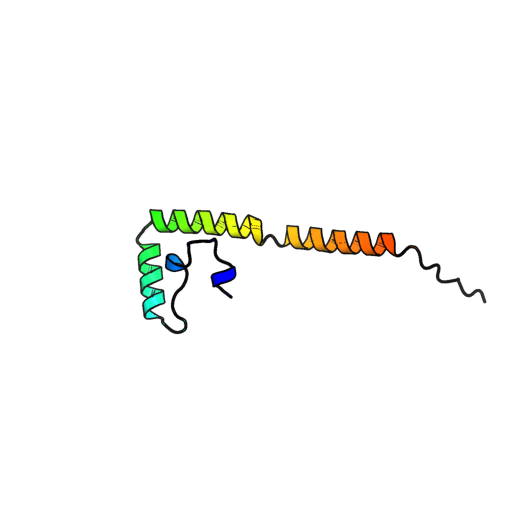595 2.078 30.743 1.00 87.25 71 SER A CA 1
ATOM 535 C C . SER A 1 71 ? -23.122 0.758 31.309 1.00 87.25 71 SER A C 1
ATOM 537 O O . SER A 1 71 ? -23.976 0.781 32.194 1.00 87.25 71 SER A O 1
ATOM 539 N N . MET A 1 72 ? -22.589 -0.383 30.864 1.00 83.38 72 MET A N 1
ATOM 540 C CA . MET A 1 72 ? -22.933 -1.706 31.399 1.00 83.38 72 MET A CA 1
ATOM 541 C C . MET A 1 72 ? -22.398 -1.956 32.814 1.00 83.38 72 MET A C 1
ATOM 543 O O . MET A 1 72 ? -22.988 -2.730 33.564 1.00 83.38 72 MET A O 1
ATOM 547 N N . SER A 1 73 ? -21.288 -1.318 33.192 1.00 72.62 73 SER A N 1
ATOM 548 C CA . SER A 1 73 ? -20.608 -1.605 34.462 1.00 72.62 73 SER A CA 1
ATOM 549 C C . SER A 1 73 ? -21.280 -0.978 35.692 1.00 72.62 73 SER A C 1
ATOM 551 O O . SER A 1 73 ? -20.934 -1.356 36.810 1.00 72.62 73 SER A O 1
ATOM 553 N N . GLY A 1 74 ? -22.255 -0.073 35.515 1.00 68.25 74 GLY A N 1
ATOM 554 C CA . GLY A 1 74 ? -22.992 0.593 36.599 1.00 68.25 74 GLY A CA 1
ATOM 555 C C . GLY A 1 74 ? -22.102 1.389 37.577 1.00 68.25 74 GLY A C 1
ATOM 556 O O . GLY A 1 74 ? -20.884 1.218 37.625 1.00 68.25 74 GLY A O 1
ATOM 557 N N . PRO A 1 75 ? -22.658 2.298 38.399 1.00 61.16 75 PRO A N 1
ATOM 558 C CA . PRO A 1 75 ? -21.870 2.929 39.445 1.00 61.16 75 PRO A CA 1
ATOM 559 C C . PRO A 1 75 ? -21.520 1.864 40.487 1.00 61.16 75 PRO A C 1
ATOM 561 O O . PRO A 1 75 ? -22.360 1.482 41.301 1.00 61.16 75 PRO A O 1
ATOM 564 N N . THR A 1 76 ? -20.271 1.392 40.503 1.00 61.81 76 THR A N 1
ATOM 565 C CA . THR A 1 76 ? -19.731 0.704 41.678 1.00 61.81 76 THR A CA 1
ATOM 566 C C . THR A 1 76 ? -19.690 1.748 42.790 1.00 61.81 76 THR A C 1
ATOM 568 O O . THR A 1 76 ? -18.755 2.543 42.885 1.00 61.81 76 THR A O 1
ATOM 571 N N . THR A 1 77 ? -20.757 1.830 43.587 1.00 61.12 77 THR A N 1
ATOM 572 C CA . THR A 1 77 ? -20.833 2.703 44.756 1.00 61.12 77 THR A CA 1
ATOM 573 C C . THR A 1 77 ? -19.671 2.344 45.679 1.00 61.12 77 THR A C 1
ATOM 575 O O . THR A 1 77 ? -19.750 1.400 46.465 1.00 61.12 77 THR A O 1
ATOM 578 N N . ARG A 1 78 ? -18.558 3.082 45.595 1.00 65.19 78 ARG A N 1
ATOM 579 C CA . ARG A 1 78 ? -17.553 3.087 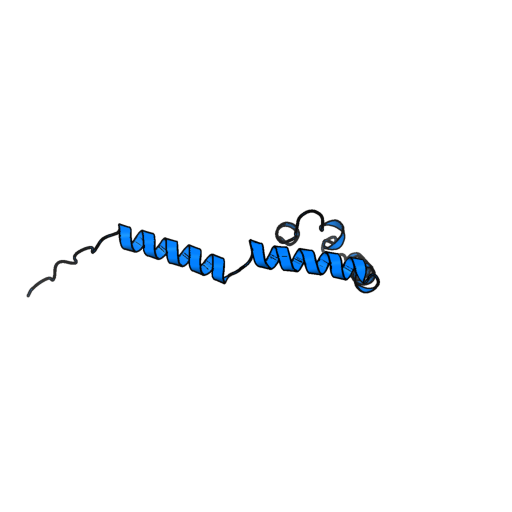46.657 1.00 65.19 78 ARG A CA 1
ATOM 580 C C . ARG A 1 78 ? -18.256 3.663 47.877 1.00 65.19 78 ARG A C 1
ATOM 582 O O . ARG A 1 78 ? -18.528 4.861 47.919 1.00 65.19 78 ARG A O 1
ATOM 589 N N . LYS A 1 79 ? -18.604 2.796 48.833 1.00 54.81 79 LYS A N 1
ATOM 590 C CA . LYS A 1 79 ? -19.099 3.218 50.145 1.00 54.81 79 LYS A CA 1
ATOM 591 C C . LYS A 1 79 ? -18.127 4.261 50.690 1.00 54.81 79 LYS A C 1
ATOM 593 O O . LYS A 1 79 ? -16.947 3.968 50.878 1.00 54.81 79 LYS A O 1
ATOM 598 N N . ARG A 1 80 ? -18.627 5.479 50.896 1.00 57.72 80 ARG A N 1
ATOM 599 C CA . ARG A 1 80 ? -17.934 6.530 51.634 1.00 57.72 80 ARG A CA 1
ATOM 600 C C . ARG A 1 80 ? -17.669 5.976 53.030 1.00 57.72 80 ARG A C 1
ATOM 602 O O . ARG A 1 80 ? -18.604 5.764 53.791 1.00 57.72 80 ARG A O 1
ATOM 609 N N . THR A 1 81 ? -16.413 5.666 53.332 1.00 56.91 81 THR A N 1
ATOM 610 C CA . THR A 1 81 ? -15.982 5.416 54.706 1.00 56.91 81 THR A CA 1
ATOM 611 C C . THR A 1 81 ? -16.080 6.740 55.446 1.00 56.91 81 THR A C 1
ATOM 613 O O . THR A 1 81 ? -15.227 7.611 55.279 1.00 56.91 81 THR A O 1
ATOM 616 N N . GLU A 1 82 ? -17.172 6.904 56.181 1.00 55.38 82 GLU A N 1
ATOM 617 C CA . GLU A 1 82 ? -17.320 7.921 57.213 1.00 55.38 82 GLU A CA 1
ATOM 618 C C . GLU A 1 82 ? -16.329 7.616 58.349 1.00 55.38 82 GLU A C 1
ATOM 620 O O . GLU A 1 82 ? -16.194 6.468 58.785 1.00 55.38 82 GLU A O 1
ATOM 625 N N . ARG A 1 83 ? -15.609 8.649 58.784 1.00 50.41 83 ARG A N 1
ATOM 626 C CA . ARG A 1 83 ? -14.962 8.757 60.091 1.00 50.41 83 ARG A CA 1
ATOM 627 C C . ARG A 1 83 ? -15.307 10.118 60.664 1.00 50.41 83 ARG A C 1
ATOM 629 O O . ARG A 1 83 ? -15.447 11.056 59.846 1.00 50.41 83 ARG A O 1
#

Sequence (83 aa):
GARESLPPGHEDHCLVPPEDPAALAAALTALLTDPDLRESVSRRALRHTRAAFDVRRTARAVAGLYQELVSMSGPTTRKRTER

Radius of gyration: 23.91 Å; chains: 1; bounding box: 39×18×79 Å